Protein AF-A0A925YR01-F1 (afdb_monomer)

pLDDT: mean 86.62, std 10.25, range [56.25, 97.69]

Radius of gyration: 21.93 Å; Cα contacts (8 Å, |Δi|>4): 235; chains: 1; bounding box: 57×47×54 Å

Nearest PDB structures (foldseek):
  7uv0-assembly1_A  TM=6.709E-01  e=5.042E-02  Rattus norvegicus
  3dh4-assembly1_A  TM=5.654E-01  e=1.036E-01  Vibrio parahaemolyticus
  7uuz-assembly1_A  TM=6.472E-01  e=6.101E-01  Rattus norvegicus
  8hin-assembly1_A  TM=6.279E-01  e=6.101E-01  Homo sapiens

Solvent-accessible surface area (backbone atoms only — not comparable to full-atom values): 8711 Å² total; per-residue (Å²): 111,79,70,56,56,57,47,55,52,36,37,51,51,19,46,48,40,5,28,48,46,38,44,54,52,36,62,74,74,35,86,53,57,24,71,68,9,36,53,53,6,26,51,51,1,29,47,46,18,50,50,45,34,46,28,22,57,48,30,27,37,53,28,39,76,75,66,69,29,40,52,25,54,36,92,88,77,65,44,64,72,46,62,60,73,64,49,60,71,38,93,64,31,73,57,70,63,94,54,94,76,46,90,46,44,62,40,33,24,61,95,65,37,47,47,50,51,25,18,73,59,6,26,61,49,7,41,49,39,20,50,54,41,19,70,74,44,78,67,64,54,70,66,60,49,50,52,52,56,52,70,71,50,86,86,74,82,65,75,73,75,80,78,115

Sequence (164 aa):
RPSDILAMVGWAFSLAMAGNFPALVLGVWWKRATTAGAICGIIAGFGLCLFYLVTTRYFPGAGVAYFGMTSLLNPVTGAPIVDIAKAMALPNAMEHWPTLAHPLANKVGWFNLNNINCGLLGMPVGFLVIIVVSLMTKAPSAELQAFIDEIRKPRGRTILEEKT

Secondary structure (DSSP, 8-state):
-HHHHHHHHHHHHHHHHHHHHHHHHHHHH-TT--HHHHHHHHHHHHHHHHHHHHHHHH-HHHHHHHH--EEPBPTTT--BSS-HHHHHTSTTTT--S--TT-TTTTTEESTT--GGGTHHHHHHHHHHHHHHHHHHSPPPPHHHHHHHHHHHS-----GGGG--

Foldseek 3Di:
DVVVVVLVVLLVVLLCLLQVVLLVVCLQPPQLQDPVLNVQLNCQLNVQLCVQLQCQAFFVLCCVPPVVWDFAADPVPRHGPDDNVVLNPDPCSGPGDRDPPRPRRQGTGPPNDGSSNSSVVSNVSSNVSSVVVSVVDDGDDPVVSVVSVVVSDDDDPDVVVVPD

Mean predicted aligned error: 7.44 Å

Structure (mmCIF, N/CA/C/O backbone):
data_AF-A0A925YR01-F1
#
_entry.id   AF-A0A925YR01-F1
#
loop_
_atom_site.group_PDB
_atom_site.id
_atom_site.type_symbol
_atom_site.label_atom_id
_atom_site.label_alt_id
_atom_site.label_comp_id
_atom_site.label_asym_id
_atom_site.label_entity_id
_atom_site.label_seq_id
_atom_site.pdbx_PDB_ins_code
_atom_site.Cartn_x
_atom_site.Cartn_y
_atom_site.Cartn_z
_atom_site.occupancy
_atom_site.B_iso_or_equiv
_atom_site.auth_seq_id
_atom_site.auth_comp_id
_atom_site.auth_asym_id
_atom_site.auth_atom_id
_atom_site.pdbx_PDB_model_num
ATOM 1 N N . ARG A 1 1 ? 18.655 19.496 -6.781 1.00 56.25 1 ARG A N 1
ATOM 2 C CA . ARG A 1 1 ? 17.853 20.241 -7.789 1.00 56.25 1 ARG A CA 1
ATOM 3 C C . ARG A 1 1 ? 16.420 20.330 -7.250 1.00 56.25 1 ARG A C 1
ATOM 5 O O . ARG A 1 1 ? 16.067 19.455 -6.471 1.00 56.25 1 ARG A O 1
ATOM 12 N N . PRO A 1 2 ? 15.590 21.336 -7.583 1.00 65.94 2 PRO A N 1
ATOM 13 C CA . PRO A 1 2 ? 14.263 21.502 -6.959 1.00 65.94 2 PRO A CA 1
ATOM 14 C C . PRO A 1 2 ? 13.344 20.268 -7.070 1.00 65.94 2 PRO A C 1
ATOM 16 O O . PRO A 1 2 ? 12.553 19.997 -6.173 1.00 65.94 2 PRO A O 1
ATOM 19 N N . SER A 1 3 ? 13.508 19.475 -8.133 1.00 67.00 3 SER A N 1
ATOM 20 C CA . SER A 1 3 ? 12.789 18.219 -8.384 1.00 67.00 3 SER A CA 1
ATOM 21 C C . SER A 1 3 ? 12.969 17.149 -7.303 1.00 67.00 3 SER A C 1
ATOM 23 O O . SER A 1 3 ? 12.072 16.336 -7.100 1.00 67.00 3 SER A O 1
ATOM 25 N N . ASP A 1 4 ? 14.107 17.138 -6.604 1.00 76.94 4 ASP A N 1
ATOM 26 C CA . ASP A 1 4 ? 14.416 16.088 -5.627 1.00 76.94 4 ASP A CA 1
ATOM 27 C C . ASP A 1 4 ? 13.590 16.272 -4.346 1.00 76.94 4 ASP A C 1
ATOM 29 O O . ASP A 1 4 ? 13.121 15.299 -3.761 1.00 76.94 4 ASP A O 1
ATOM 33 N N . ILE A 1 5 ? 13.339 17.526 -3.952 1.00 85.69 5 ILE A N 1
ATOM 34 C CA . ILE A 1 5 ? 12.555 17.870 -2.756 1.00 85.69 5 ILE A CA 1
ATOM 35 C C . ILE A 1 5 ? 11.094 17.451 -2.938 1.00 85.69 5 ILE A C 1
ATOM 37 O O . ILE A 1 5 ? 10.512 16.846 -2.041 1.00 85.69 5 ILE A O 1
ATOM 41 N N . LEU A 1 6 ? 10.520 17.716 -4.115 1.00 87.00 6 LEU A N 1
ATOM 42 C CA . LEU A 1 6 ? 9.152 17.314 -4.458 1.00 87.00 6 LEU A CA 1
ATOM 43 C C . LEU A 1 6 ? 8.959 15.797 -4.337 1.00 87.00 6 LEU A C 1
ATOM 45 O O . LEU A 1 6 ? 7.946 15.350 -3.802 1.00 87.00 6 LEU A O 1
ATOM 49 N N . ALA A 1 7 ? 9.945 15.009 -4.775 1.00 86.00 7 ALA A N 1
ATOM 50 C CA . ALA A 1 7 ? 9.902 13.556 -4.649 1.00 86.00 7 ALA A CA 1
ATOM 51 C C . ALA A 1 7 ? 10.002 13.098 -3.185 1.00 86.00 7 ALA A C 1
ATOM 53 O O . ALA A 1 7 ? 9.182 12.290 -2.758 1.00 86.00 7 ALA A O 1
ATOM 54 N N . MET A 1 8 ? 10.942 13.642 -2.397 1.00 88.19 8 MET A N 1
ATOM 55 C CA . MET A 1 8 ? 11.083 13.275 -0.977 1.00 88.19 8 MET A CA 1
ATOM 56 C C . MET A 1 8 ? 9.817 13.593 -0.174 1.00 88.19 8 MET A C 1
ATOM 58 O O . MET A 1 8 ? 9.348 12.768 0.609 1.00 88.19 8 MET A O 1
ATOM 62 N N . VAL A 1 9 ? 9.247 14.782 -0.384 1.00 93.50 9 VAL A N 1
ATOM 63 C CA . VAL A 1 9 ? 8.022 15.219 0.296 1.00 93.50 9 VAL A CA 1
ATOM 64 C C . VAL A 1 9 ? 6.829 14.368 -0.145 1.00 93.50 9 VAL A C 1
ATOM 66 O O . VAL A 1 9 ? 6.054 13.916 0.697 1.00 93.50 9 VAL A O 1
ATOM 69 N N . GLY A 1 10 ? 6.707 14.081 -1.444 1.00 93.00 10 GLY A N 1
ATOM 70 C CA . GLY A 1 10 ? 5.667 13.196 -1.966 1.00 93.00 10 GLY A CA 1
ATOM 71 C C . GLY A 1 10 ? 5.736 11.784 -1.375 1.00 93.00 10 GLY A C 1
ATOM 72 O O . GLY A 1 10 ? 4.710 11.230 -0.985 1.00 93.00 10 GLY A O 1
ATOM 73 N N . TRP A 1 11 ? 6.940 11.225 -1.213 1.00 92.56 11 TRP A N 1
ATOM 74 C CA . TRP A 1 11 ? 7.132 9.937 -0.539 1.00 92.56 11 TRP A CA 1
ATOM 75 C C . TRP A 1 11 ? 6.721 9.983 0.929 1.00 92.56 11 TRP A C 1
ATOM 77 O O . TRP A 1 11 ? 6.032 9.074 1.389 1.00 92.56 11 TRP A O 1
ATOM 87 N N . ALA A 1 12 ? 7.082 11.045 1.653 1.00 93.81 12 ALA A N 1
ATOM 88 C CA . ALA A 1 12 ? 6.688 11.211 3.048 1.00 93.81 12 ALA A CA 1
ATOM 89 C C . ALA A 1 12 ? 5.158 11.248 3.205 1.00 93.81 12 ALA A C 1
ATOM 91 O O . ALA A 1 12 ? 4.611 10.537 4.049 1.00 93.81 12 ALA A O 1
ATOM 92 N N . PHE A 1 13 ? 4.455 12.004 2.355 1.00 94.88 13 PHE A N 1
ATOM 93 C CA . PHE A 1 13 ? 2.992 12.052 2.374 1.00 94.88 13 PHE A CA 1
ATOM 94 C C . PHE A 1 13 ? 2.351 10.714 2.010 1.00 94.88 13 PHE A C 1
ATOM 96 O O . PHE A 1 13 ? 1.403 10.305 2.674 1.00 94.88 13 PHE A O 1
ATOM 103 N N . SER A 1 14 ? 2.871 10.004 1.010 1.00 95.19 14 SER A N 1
ATOM 104 C CA . SER A 1 14 ? 2.359 8.680 0.637 1.00 95.19 14 SER A CA 1
ATOM 105 C C . SER A 1 14 ? 2.554 7.635 1.732 1.00 95.19 14 SER A C 1
ATOM 107 O O . SER A 1 14 ? 1.644 6.851 1.999 1.00 95.19 14 SER A O 1
ATOM 109 N N . LEU A 1 15 ? 3.700 7.651 2.417 1.00 94.06 15 LEU A N 1
ATOM 110 C CA . LEU A 1 15 ? 3.962 6.773 3.558 1.00 94.06 15 LEU A CA 1
ATOM 111 C C . LEU A 1 15 ? 3.050 7.102 4.745 1.00 94.06 15 LEU A C 1
ATOM 113 O O . LEU A 1 15 ? 2.459 6.199 5.339 1.00 94.06 15 LEU A O 1
ATOM 117 N N . ALA A 1 16 ? 2.883 8.390 5.058 1.00 94.81 16 ALA A N 1
ATOM 118 C CA . ALA A 1 16 ? 1.983 8.841 6.116 1.00 94.81 16 ALA A CA 1
ATOM 119 C C . ALA A 1 16 ? 0.516 8.494 5.810 1.00 94.81 16 ALA A C 1
ATOM 121 O O . ALA A 1 16 ? -0.209 8.036 6.693 1.00 94.81 16 ALA A O 1
ATOM 122 N N . MET A 1 17 ? 0.094 8.664 4.554 1.00 95.69 17 MET A N 1
ATOM 123 C CA . MET A 1 17 ? -1.226 8.283 4.055 1.00 95.69 17 MET A CA 1
ATOM 124 C C . MET A 1 17 ? -1.464 6.777 4.211 1.00 95.69 17 MET A C 1
ATOM 126 O O . MET A 1 17 ? -2.487 6.382 4.761 1.00 95.69 17 MET A O 1
ATOM 130 N N . ALA A 1 18 ? -0.530 5.937 3.762 1.00 95.00 18 ALA A N 1
ATOM 131 C CA . ALA A 1 18 ? -0.678 4.484 3.815 1.00 95.00 18 ALA A CA 1
ATOM 132 C C . ALA A 1 18 ? -0.739 3.933 5.250 1.00 95.00 18 ALA A C 1
ATOM 134 O O . ALA A 1 18 ? -1.454 2.964 5.498 1.00 95.00 18 ALA A O 1
ATOM 135 N N . GLY A 1 19 ? 0.000 4.543 6.183 1.00 91.56 19 GLY A N 1
ATOM 136 C CA . GLY A 1 19 ? 0.015 4.140 7.588 1.00 91.56 19 GLY A CA 1
ATOM 137 C C . GLY A 1 19 ? -1.163 4.697 8.390 1.00 91.56 19 GLY A C 1
ATOM 138 O O . GLY A 1 19 ? -1.962 3.942 8.934 1.00 91.56 19 GLY A O 1
ATOM 139 N N . ASN A 1 20 ? -1.293 6.022 8.475 1.00 94.19 20 ASN A N 1
ATOM 140 C CA . ASN A 1 20 ? -2.143 6.651 9.491 1.00 94.19 20 ASN A CA 1
ATOM 141 C C . ASN A 1 20 ? -3.593 6.846 9.046 1.00 94.19 20 ASN A C 1
ATOM 143 O O . ASN A 1 20 ? -4.503 6.779 9.871 1.00 94.19 20 ASN A O 1
ATOM 147 N N . PHE A 1 21 ? -3.830 7.105 7.759 1.00 95.50 21 PHE A N 1
ATOM 148 C CA . PHE A 1 21 ? -5.153 7.528 7.301 1.00 95.50 21 PHE A CA 1
ATOM 149 C C . PHE A 1 21 ? -6.244 6.465 7.532 1.00 95.50 21 PHE A C 1
ATOM 151 O O . PHE A 1 21 ? -7.260 6.810 8.139 1.00 95.50 21 PHE A O 1
ATOM 158 N N . PRO A 1 22 ? -6.055 5.177 7.171 1.00 95.75 22 PRO A N 1
ATOM 159 C CA . PRO A 1 22 ? -7.077 4.158 7.411 1.00 95.75 22 PRO A CA 1
ATOM 160 C C . PRO A 1 22 ? -7.429 3.989 8.894 1.00 95.75 22 PRO A C 1
ATOM 162 O O . PRO A 1 22 ? -8.603 3.874 9.247 1.00 95.75 22 PRO A O 1
ATOM 165 N N . ALA A 1 23 ? -6.420 4.024 9.770 1.00 95.06 23 ALA A N 1
ATOM 166 C CA . ALA A 1 23 ? -6.608 3.884 11.210 1.00 95.06 23 ALA A CA 1
ATOM 167 C C . ALA A 1 23 ? -7.361 5.078 11.815 1.00 95.06 23 ALA A C 1
ATOM 169 O O . ALA A 1 23 ? -8.273 4.877 12.616 1.00 95.06 23 ALA A O 1
ATOM 170 N N . LEU A 1 24 ? -7.033 6.307 11.400 1.00 94.38 24 LEU A N 1
ATOM 171 C CA . LEU A 1 24 ? -7.711 7.517 11.871 1.00 94.38 24 LEU A CA 1
ATOM 172 C C . LEU A 1 24 ? -9.173 7.559 11.418 1.00 94.38 24 LEU A C 1
ATOM 174 O O . LEU A 1 24 ? -10.065 7.798 12.230 1.00 94.38 24 LEU A O 1
ATOM 178 N N . VAL A 1 25 ? -9.433 7.273 10.141 1.00 95.38 25 VAL A N 1
ATOM 179 C CA . VAL A 1 25 ? -10.794 7.276 9.589 1.00 95.38 25 VAL A CA 1
ATOM 180 C C . VAL A 1 25 ? -11.650 6.210 10.275 1.00 95.38 25 VAL A C 1
ATOM 182 O O . VAL A 1 25 ? -12.732 6.500 10.788 1.00 95.38 25 VAL A O 1
ATOM 185 N N . LEU A 1 26 ? -11.166 4.970 10.351 1.00 94.81 26 LEU A N 1
ATOM 186 C CA . LEU A 1 26 ? -11.941 3.903 10.979 1.00 94.81 26 LEU A CA 1
ATOM 187 C C . LEU A 1 26 ? -12.077 4.096 12.494 1.00 94.81 26 LEU A C 1
ATOM 189 O O . LEU A 1 26 ? -13.138 3.794 13.030 1.00 94.81 26 LEU A O 1
ATOM 193 N N . GLY A 1 27 ? -11.089 4.674 13.179 1.00 90.56 27 GLY A N 1
ATOM 194 C CA . GLY A 1 27 ? -11.208 5.008 14.601 1.00 90.56 27 GLY A CA 1
ATOM 195 C C . GLY A 1 27 ? -12.312 6.035 14.890 1.00 90.56 27 GLY A C 1
ATOM 196 O O . GLY A 1 27 ? -13.080 5.881 15.843 1.00 90.56 27 GLY A O 1
ATOM 197 N N . VAL A 1 28 ? -12.448 7.059 14.040 1.00 89.31 28 VAL A N 1
ATOM 198 C CA . VAL A 1 28 ? -13.438 8.132 14.236 1.00 89.31 28 VAL A CA 1
ATOM 199 C C . VAL A 1 28 ? -14.843 7.714 13.822 1.00 89.31 28 VAL A C 1
ATOM 201 O O . VAL A 1 28 ? -15.793 8.065 14.515 1.00 89.31 28 VAL A O 1
ATOM 204 N N . TRP A 1 29 ? -15.008 6.966 12.728 1.00 89.94 29 TRP A N 1
ATOM 205 C CA . TRP A 1 29 ? -16.342 6.689 12.179 1.00 89.94 29 TRP A CA 1
ATOM 206 C C . TRP A 1 29 ? -16.831 5.254 12.396 1.00 89.94 29 TRP A C 1
ATOM 208 O O . TRP A 1 29 ? -18.041 5.030 12.422 1.00 89.94 29 TRP A O 1
ATOM 218 N N . TRP A 1 30 ? -15.956 4.283 12.676 1.00 91.75 30 TRP A N 1
ATOM 219 C CA . TRP A 1 30 ? -16.343 2.874 12.793 1.00 91.75 30 TRP A CA 1
ATOM 220 C C . TRP A 1 30 ? -16.189 2.332 14.219 1.00 91.75 30 TRP A C 1
ATOM 222 O O . TRP A 1 30 ? -15.094 2.057 14.694 1.00 91.75 30 TRP A O 1
ATOM 232 N N . LYS A 1 31 ? -17.314 2.126 14.917 1.00 85.00 31 LYS A N 1
ATOM 233 C CA . LYS A 1 31 ? -17.329 1.684 16.331 1.00 85.00 31 LYS A CA 1
ATOM 234 C C . LYS A 1 31 ? -16.673 0.321 16.575 1.00 85.00 31 LYS A C 1
ATOM 236 O O . LYS A 1 31 ? -16.290 0.014 17.698 1.00 85.00 31 LYS A O 1
ATOM 241 N N . ARG A 1 32 ? -16.571 -0.509 15.532 1.00 88.62 32 ARG A N 1
ATOM 242 C CA . ARG A 1 32 ? -15.978 -1.848 15.611 1.00 88.62 32 ARG A CA 1
ATOM 243 C C . ARG A 1 32 ? -14.467 -1.850 15.351 1.00 88.62 32 ARG A C 1
ATOM 245 O O . ARG A 1 32 ? -13.866 -2.912 15.435 1.00 88.62 32 ARG A O 1
ATOM 252 N N . ALA A 1 33 ? -13.839 -0.711 15.058 1.00 91.50 33 ALA A N 1
ATOM 253 C CA . ALA A 1 33 ? -12.393 -0.657 14.857 1.00 91.50 33 ALA A CA 1
ATOM 254 C C . ALA A 1 33 ? -11.647 -1.148 16.114 1.00 91.50 33 ALA A C 1
ATOM 256 O O . ALA A 1 33 ? -11.793 -0.587 17.199 1.00 91.50 33 ALA A O 1
ATOM 257 N N . THR A 1 34 ? -10.860 -2.217 15.970 1.00 94.69 34 THR A N 1
ATOM 258 C CA . THR A 1 34 ? -10.097 -2.822 17.075 1.00 94.69 34 THR A CA 1
ATOM 259 C C . THR A 1 34 ? -8.632 -2.406 17.028 1.00 94.69 34 THR A C 1
ATOM 261 O O . THR A 1 34 ? -8.089 -2.162 15.952 1.00 94.69 34 THR A O 1
ATOM 264 N N . THR A 1 35 ? -7.951 -2.396 18.177 1.00 92.19 35 THR A N 1
ATOM 265 C CA . THR A 1 35 ? -6.509 -2.101 18.251 1.00 92.19 35 THR A CA 1
ATOM 266 C C . THR A 1 35 ? -5.682 -3.077 17.417 1.00 92.19 35 THR A C 1
ATOM 268 O O . THR A 1 35 ? -4.791 -2.660 16.684 1.00 92.19 35 THR A O 1
ATOM 271 N N . ALA A 1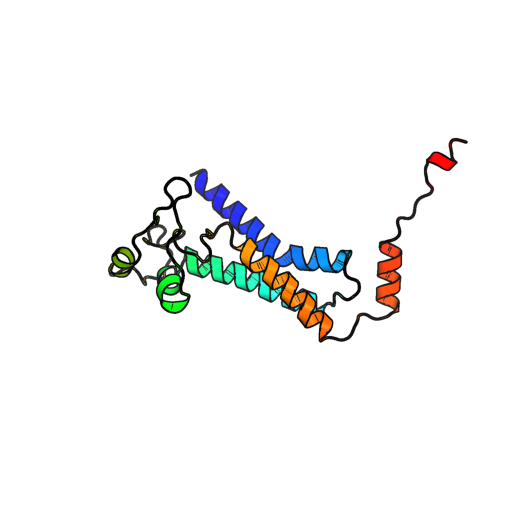 36 ? -6.010 -4.373 17.474 1.00 94.62 36 ALA A N 1
ATOM 272 C CA . ALA A 1 36 ? -5.345 -5.391 16.665 1.00 94.62 36 ALA A CA 1
ATOM 273 C C . ALA A 1 36 ? -5.543 -5.132 15.164 1.00 94.62 36 ALA A C 1
ATOM 275 O O . ALA A 1 36 ? -4.576 -5.141 14.408 1.00 94.62 36 ALA A O 1
ATOM 276 N N . GLY A 1 37 ? -6.776 -4.820 14.743 1.00 94.75 37 GLY A N 1
ATOM 277 C CA . GLY A 1 37 ? -7.063 -4.459 13.358 1.00 94.75 37 GLY A CA 1
ATOM 278 C C . GLY A 1 37 ? -6.313 -3.211 12.909 1.00 94.75 37 GLY A C 1
ATOM 279 O O . GLY A 1 37 ? -5.709 -3.232 11.842 1.00 94.75 37 GLY A O 1
ATOM 280 N N . ALA A 1 38 ? -6.279 -2.167 13.740 1.00 95.38 38 ALA A N 1
ATOM 281 C CA . ALA A 1 38 ? -5.535 -0.941 13.469 1.00 95.38 38 ALA A CA 1
ATOM 282 C C . ALA A 1 38 ? -4.032 -1.205 13.278 1.00 95.38 38 ALA A C 1
ATOM 284 O O . ALA A 1 38 ? -3.466 -0.765 12.282 1.00 95.38 38 ALA A O 1
ATOM 285 N N . ILE A 1 39 ? -3.396 -1.969 14.173 1.00 96.00 39 ILE A N 1
ATOM 286 C CA . ILE A 1 39 ? -1.965 -2.304 14.078 1.00 96.00 39 ILE A CA 1
ATOM 287 C C . ILE A 1 39 ? -1.680 -3.130 12.819 1.00 96.00 39 ILE A C 1
ATOM 289 O O . ILE A 1 39 ? -0.783 -2.782 12.052 1.00 96.00 39 ILE A O 1
ATOM 293 N N . CYS A 1 40 ? -2.460 -4.187 12.564 1.00 96.88 40 CYS A N 1
ATOM 294 C CA . CYS A 1 40 ? -2.311 -5.000 11.356 1.00 96.88 40 CYS A CA 1
ATOM 295 C C . CYS A 1 40 ? -2.498 -4.164 10.084 1.00 96.88 40 CYS A C 1
ATOM 297 O O . CYS A 1 40 ? -1.746 -4.325 9.128 1.00 96.88 40 CYS A O 1
ATOM 299 N N . GLY A 1 41 ? -3.465 -3.245 10.090 1.00 96.44 41 GLY A N 1
ATOM 300 C CA . GLY A 1 41 ? -3.729 -2.317 8.999 1.00 96.44 41 GLY A CA 1
ATOM 301 C C . GLY A 1 41 ? -2.585 -1.362 8.710 1.00 96.44 41 GLY A C 1
ATOM 302 O O . GLY A 1 41 ? -2.184 -1.232 7.557 1.00 96.44 41 GLY A O 1
ATOM 303 N N . ILE A 1 42 ? -2.039 -0.732 9.755 1.00 96.75 42 ILE A N 1
ATOM 304 C CA . ILE A 1 42 ? -0.879 0.158 9.650 1.00 96.75 42 ILE A CA 1
ATOM 305 C C . ILE A 1 42 ? 0.307 -0.618 9.077 1.00 96.75 42 ILE A C 1
ATOM 307 O O . ILE A 1 42 ? 0.908 -0.168 8.108 1.00 96.75 42 ILE A O 1
ATOM 311 N N . ILE A 1 43 ? 0.614 -1.802 9.619 1.00 97.31 43 ILE A N 1
ATOM 312 C CA . ILE A 1 43 ? 1.736 -2.631 9.155 1.00 97.31 43 ILE A CA 1
ATOM 313 C C . ILE A 1 43 ? 1.538 -3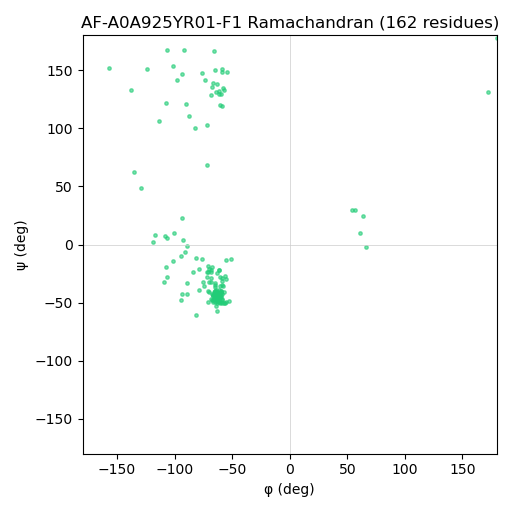.058 7.697 1.00 97.31 43 ILE A C 1
ATOM 315 O O . ILE A 1 43 ? 2.468 -2.947 6.903 1.00 97.31 43 ILE A O 1
ATOM 319 N N . ALA A 1 44 ? 0.340 -3.513 7.323 1.00 97.00 44 ALA A N 1
ATOM 320 C CA . ALA A 1 44 ? 0.057 -3.959 5.963 1.00 97.00 44 ALA A CA 1
ATOM 321 C C . ALA A 1 44 ? 0.090 -2.801 4.951 1.00 97.00 44 ALA A C 1
ATOM 323 O O . ALA A 1 44 ? 0.741 -2.912 3.914 1.00 97.00 44 ALA A O 1
ATOM 324 N N . GLY A 1 45 ? -0.571 -1.680 5.256 1.00 95.62 45 GLY A N 1
ATOM 325 C CA . GLY A 1 45 ? -0.621 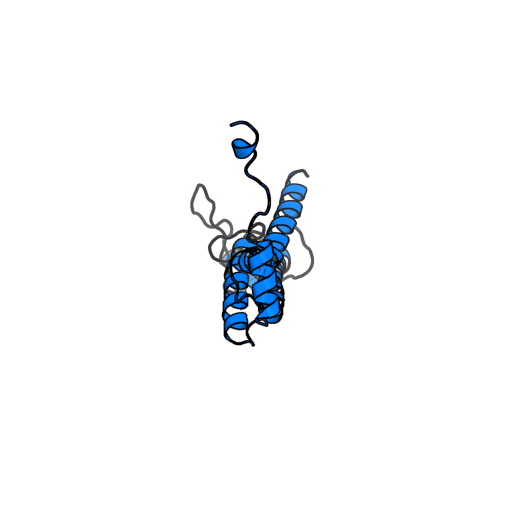-0.508 4.380 1.00 95.62 45 GLY A CA 1
ATOM 326 C C . GLY A 1 45 ? 0.743 0.164 4.228 1.00 95.62 45 GLY A C 1
ATOM 327 O O . GLY A 1 45 ? 1.214 0.382 3.108 1.00 95.62 45 GLY A O 1
ATOM 328 N N . PHE A 1 46 ? 1.422 0.434 5.346 1.00 95.38 46 PHE A N 1
ATOM 329 C CA . PHE A 1 46 ? 2.768 1.008 5.353 1.00 95.38 46 PHE A CA 1
ATOM 330 C C . PHE A 1 46 ? 3.793 0.060 4.722 1.00 95.38 46 PHE A C 1
ATOM 332 O O . PHE A 1 46 ? 4.608 0.491 3.906 1.00 95.38 46 PHE A O 1
ATOM 339 N N . GLY A 1 47 ? 3.717 -1.235 5.038 1.00 96.31 47 GLY A N 1
ATOM 340 C CA . GLY A 1 47 ? 4.580 -2.270 4.475 1.00 96.31 47 GLY A CA 1
ATOM 341 C C . GLY A 1 47 ? 4.445 -2.381 2.959 1.00 96.31 47 GLY A C 1
ATOM 342 O O . GLY A 1 47 ? 5.458 -2.428 2.267 1.00 96.31 47 GLY A O 1
ATOM 343 N N . LEU A 1 48 ? 3.222 -2.328 2.423 1.00 95.69 48 LEU A N 1
ATOM 344 C CA . LEU A 1 48 ? 2.997 -2.337 0.978 1.00 95.69 48 LEU A CA 1
ATOM 345 C C . LEU A 1 48 ? 3.540 -1.072 0.296 1.00 95.69 48 LEU A C 1
ATOM 347 O O . LEU A 1 48 ? 4.153 -1.175 -0.765 1.00 95.69 48 LEU A O 1
ATOM 351 N N . CYS A 1 49 ? 3.365 0.113 0.895 1.00 95.19 49 CYS A N 1
ATOM 352 C CA . CYS A 1 49 ? 3.928 1.353 0.339 1.00 95.19 49 CYS A CA 1
ATOM 353 C C . CYS A 1 49 ? 5.461 1.316 0.351 1.00 95.19 49 CYS A C 1
ATOM 355 O O . CYS A 1 49 ? 6.081 1.638 -0.661 1.00 95.19 49 CYS A O 1
ATOM 357 N N . LEU A 1 50 ? 6.079 0.876 1.457 1.00 94.25 50 LEU A N 1
ATOM 358 C CA . LEU A 1 50 ? 7.532 0.709 1.547 1.00 94.25 50 LEU A CA 1
ATOM 359 C C . LEU A 1 50 ? 8.045 -0.313 0.540 1.00 94.25 50 LEU A C 1
ATOM 361 O O . LEU A 1 50 ? 9.010 -0.030 -0.162 1.00 94.25 50 LEU A O 1
ATOM 365 N N . PHE A 1 51 ? 7.393 -1.469 0.433 1.00 93.62 51 PHE A N 1
ATOM 366 C CA . PHE A 1 51 ? 7.718 -2.479 -0.567 1.00 93.62 51 PHE A CA 1
ATOM 367 C C . PHE A 1 51 ? 7.675 -1.885 -1.979 1.00 93.62 51 PHE A C 1
ATOM 369 O O . PHE A 1 51 ? 8.631 -2.018 -2.739 1.00 93.62 51 PHE A O 1
ATOM 376 N N . TYR A 1 52 ? 6.599 -1.173 -2.318 1.00 93.69 52 TYR A N 1
ATOM 377 C CA . TYR A 1 52 ? 6.440 -0.564 -3.634 1.00 93.69 52 TYR A CA 1
ATOM 378 C C . TYR A 1 52 ? 7.516 0.489 -3.907 1.00 93.69 52 TYR A C 1
ATOM 380 O O . TYR A 1 52 ? 8.125 0.491 -4.977 1.00 93.69 52 TYR A O 1
ATOM 388 N N . LEU A 1 53 ? 7.794 1.358 -2.933 1.00 91.75 53 LEU A N 1
ATOM 389 C CA . LEU A 1 53 ? 8.829 2.382 -3.028 1.00 91.75 53 LEU A CA 1
ATOM 390 C C . LEU A 1 53 ? 10.209 1.748 -3.213 1.00 91.75 53 LEU A C 1
ATOM 392 O O . LEU A 1 53 ? 10.937 2.123 -4.128 1.00 91.75 53 LEU A O 1
ATOM 396 N N . VAL A 1 54 ? 10.560 0.770 -2.377 1.00 89.69 54 VAL A N 1
ATOM 397 C CA . VAL A 1 54 ? 11.872 0.123 -2.406 1.00 89.69 54 VAL A CA 1
ATOM 398 C C . VAL A 1 54 ? 12.074 -0.631 -3.715 1.00 89.69 54 VAL A C 1
ATOM 400 O O . VAL A 1 54 ? 13.101 -0.447 -4.368 1.00 89.69 54 VAL A O 1
ATOM 403 N N . THR A 1 55 ? 11.081 -1.403 -4.153 1.00 89.62 55 THR A N 1
ATOM 404 C CA . THR A 1 55 ? 11.162 -2.153 -5.407 1.00 89.62 55 THR A CA 1
ATOM 405 C C . THR A 1 55 ? 11.246 -1.211 -6.607 1.00 89.62 55 THR A C 1
ATOM 407 O O . THR A 1 55 ? 12.160 -1.331 -7.409 1.00 89.62 55 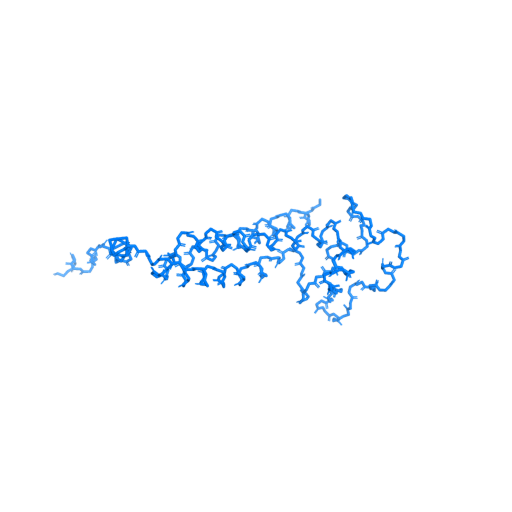THR A O 1
ATOM 410 N N . THR A 1 56 ? 10.379 -0.206 -6.729 1.00 89.25 56 THR A N 1
ATOM 411 C CA . THR A 1 56 ? 10.394 0.699 -7.901 1.00 89.25 56 THR A CA 1
ATOM 412 C C . THR A 1 56 ? 11.585 1.667 -7.931 1.00 89.25 56 THR A C 1
ATOM 414 O O . THR A 1 56 ? 11.960 2.155 -9.004 1.00 89.25 56 THR A O 1
ATOM 417 N N . ARG A 1 57 ? 12.188 1.967 -6.771 1.00 86.50 57 ARG A N 1
ATOM 418 C CA . ARG A 1 57 ? 13.319 2.897 -6.649 1.00 86.50 57 ARG A CA 1
ATOM 419 C C . ARG A 1 57 ? 14.680 2.211 -6.690 1.00 86.50 57 ARG A C 1
ATOM 421 O O . ARG A 1 57 ? 15.556 2.707 -7.394 1.00 86.50 57 ARG A O 1
ATOM 428 N N . TYR A 1 58 ? 14.862 1.142 -5.916 1.00 84.88 58 TYR A N 1
ATOM 429 C CA . TYR A 1 58 ? 16.158 0.486 -5.702 1.00 84.88 58 TYR A CA 1
ATOM 430 C C . TYR A 1 58 ? 16.282 -0.861 -6.420 1.00 84.88 58 TYR A C 1
ATOM 432 O O . TYR A 1 58 ? 17.391 -1.230 -6.788 1.00 84.88 58 TYR A O 1
ATOM 440 N N . PHE A 1 59 ? 15.173 -1.573 -6.652 1.00 86.75 59 PHE A N 1
ATOM 441 C CA . PHE A 1 59 ? 15.174 -2.900 -7.288 1.00 86.75 59 PHE A CA 1
ATOM 442 C C . PHE A 1 59 ? 14.180 -3.014 -8.466 1.00 86.75 59 PHE A C 1
ATOM 444 O O . PHE A 1 59 ? 13.392 -3.965 -8.525 1.00 86.75 59 PHE A O 1
ATOM 451 N N . PRO A 1 60 ? 14.156 -2.064 -9.420 1.00 86.88 60 PRO A N 1
ATOM 452 C CA . PRO A 1 60 ? 13.093 -2.010 -10.423 1.00 86.88 60 PRO A CA 1
ATOM 453 C C . PRO A 1 60 ? 13.136 -3.189 -11.407 1.00 86.88 60 PRO A C 1
ATOM 455 O O . PRO A 1 60 ? 12.081 -3.616 -11.870 1.00 86.88 60 PRO A O 1
ATOM 458 N N . GLY A 1 61 ? 14.314 -3.766 -11.680 1.00 85.06 61 GLY A N 1
ATOM 459 C CA . GLY A 1 61 ? 14.441 -4.994 -12.475 1.00 85.06 61 GLY A CA 1
ATOM 460 C C . GLY A 1 61 ? 13.765 -6.200 -11.822 1.00 85.06 61 GLY A C 1
ATOM 461 O O . GLY A 1 61 ? 13.032 -6.934 -12.480 1.00 85.06 61 GLY A O 1
ATOM 462 N N . ALA A 1 62 ? 13.908 -6.348 -10.499 1.00 85.44 62 ALA A N 1
ATOM 463 C CA . ALA A 1 62 ? 13.177 -7.357 -9.733 1.00 85.44 62 ALA A CA 1
ATOM 464 C C . ALA A 1 62 ? 11.661 -7.088 -9.743 1.00 85.44 62 ALA A C 1
ATOM 466 O O . ALA A 1 62 ? 10.867 -8.022 -9.842 1.00 85.44 62 ALA A O 1
ATOM 467 N N . GLY A 1 63 ? 11.262 -5.811 -9.712 1.00 85.56 63 GLY A N 1
ATOM 468 C CA . GLY A 1 63 ? 9.882 -5.365 -9.921 1.00 85.56 63 GLY A CA 1
ATOM 469 C C . GLY A 1 63 ? 9.263 -5.909 -11.207 1.00 85.56 63 GLY A C 1
ATOM 470 O O . GLY A 1 63 ? 8.167 -6.464 -11.188 1.00 85.56 63 GLY A O 1
ATOM 471 N N . VAL A 1 64 ? 9.982 -5.785 -12.319 1.00 86.75 64 VAL A N 1
ATOM 472 C CA . VAL A 1 64 ? 9.538 -6.286 -13.625 1.00 86.75 64 VAL A CA 1
ATOM 473 C C . VAL A 1 64 ? 9.565 -7.816 -13.671 1.00 86.75 64 VAL A C 1
ATOM 475 O O . VAL A 1 64 ? 8.575 -8.431 -14.057 1.00 86.75 64 VAL A O 1
ATOM 478 N N . ALA A 1 65 ? 10.677 -8.432 -13.262 1.00 85.75 65 ALA A N 1
ATOM 479 C CA . ALA A 1 65 ? 10.909 -9.866 -13.429 1.00 85.75 65 ALA A CA 1
ATOM 480 C C . ALA A 1 65 ? 10.042 -10.744 -12.512 1.00 85.75 65 ALA A C 1
ATOM 482 O O . ALA A 1 65 ? 9.557 -11.785 -12.947 1.00 85.75 65 ALA A O 1
ATOM 483 N N . TYR A 1 66 ? 9.848 -10.338 -11.254 1.00 87.25 66 TYR A N 1
ATOM 484 C CA . TYR A 1 66 ? 9.178 -11.162 -10.239 1.00 87.25 66 TYR A CA 1
ATOM 485 C C . TYR A 1 66 ? 7.799 -10.640 -9.851 1.00 87.25 66 TYR A C 1
ATOM 487 O O . TYR A 1 66 ? 6.915 -11.422 -9.514 1.00 87.25 66 TYR A O 1
ATOM 495 N N . PHE A 1 67 ? 7.608 -9.321 -9.890 1.00 88.81 67 PHE A N 1
ATOM 496 C CA . PHE A 1 67 ? 6.388 -8.679 -9.403 1.00 88.81 67 PHE A CA 1
ATOM 497 C C . PHE A 1 67 ? 5.483 -8.172 -10.534 1.00 88.81 67 PHE A C 1
ATOM 499 O O . PHE A 1 67 ? 4.466 -7.540 -10.260 1.00 88.81 67 PHE A O 1
ATOM 506 N N . GLY A 1 68 ? 5.820 -8.447 -11.799 1.00 87.50 68 GLY A N 1
ATOM 507 C CA . GLY A 1 68 ? 4.986 -8.113 -12.957 1.00 87.50 68 GLY A CA 1
ATOM 508 C C . GLY A 1 68 ? 4.781 -6.610 -13.169 1.00 87.50 68 GLY A C 1
ATOM 509 O O . GLY A 1 68 ? 3.767 -6.203 -13.734 1.00 87.50 68 GLY A O 1
ATOM 510 N N . MET A 1 69 ? 5.696 -5.767 -12.682 1.00 89.94 69 MET A N 1
ATOM 511 C CA . MET A 1 69 ? 5.616 -4.325 -12.914 1.00 89.94 69 MET A CA 1
ATOM 512 C C . MET A 1 69 ? 5.843 -4.015 -14.392 1.00 89.94 69 MET A C 1
ATOM 514 O O . MET A 1 69 ? 6.764 -4.533 -15.022 1.00 89.94 69 MET A O 1
ATOM 518 N N . THR A 1 70 ? 5.019 -3.128 -14.939 1.00 89.38 70 THR A N 1
ATOM 519 C CA . THR A 1 70 ? 5.112 -2.704 -16.337 1.00 89.38 70 THR A CA 1
ATOM 520 C C . THR A 1 70 ? 5.677 -1.296 -16.430 1.00 89.38 70 THR A C 1
ATOM 522 O O . THR A 1 70 ? 5.774 -0.576 -15.435 1.00 89.38 70 THR A O 1
ATOM 525 N N . SER A 1 71 ? 6.052 -0.880 -17.639 1.00 89.88 71 SER A N 1
ATOM 526 C CA . SER A 1 71 ? 6.464 0.496 -17.891 1.00 89.88 71 SER A CA 1
ATOM 527 C C . SER A 1 71 ? 5.296 1.438 -17.625 1.00 89.88 71 SER A C 1
ATOM 529 O O . SER A 1 71 ? 4.157 1.155 -18.001 1.00 89.88 71 SER A O 1
ATOM 531 N N . LEU A 1 72 ? 5.597 2.558 -16.977 1.00 91.25 72 LEU A N 1
ATOM 532 C CA . LEU A 1 72 ? 4.669 3.670 -16.85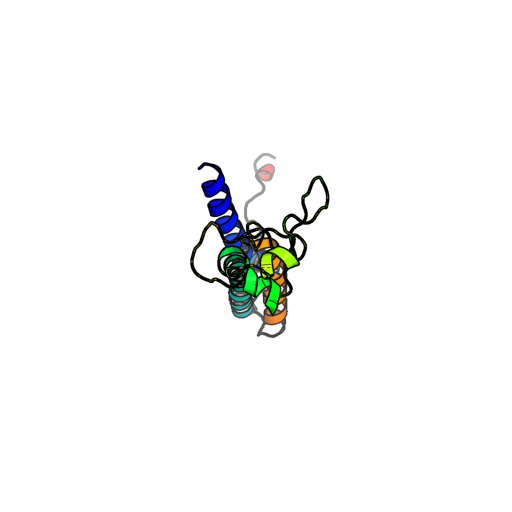5 1.00 91.25 72 LEU A CA 1
ATOM 533 C C . LEU A 1 72 ? 4.393 4.265 -18.241 1.00 91.25 72 LEU A C 1
ATOM 535 O O . LEU A 1 72 ? 5.250 4.242 -19.127 1.00 91.25 72 LEU A O 1
ATOM 539 N N . LEU A 1 73 ? 3.198 4.810 -18.420 1.00 91.56 73 LEU A N 1
ATOM 540 C CA . LEU A 1 73 ? 2.759 5.442 -19.658 1.00 91.56 73 LEU A CA 1
ATOM 541 C C . LEU A 1 73 ? 2.923 6.954 -19.549 1.00 91.56 73 LEU A C 1
ATOM 543 O O . LEU A 1 73 ? 2.658 7.557 -18.507 1.00 91.56 73 LEU A O 1
ATOM 547 N N . ASN A 1 74 ? 3.333 7.580 -20.646 1.00 87.31 74 ASN A N 1
ATOM 548 C CA . ASN A 1 74 ? 3.371 9.027 -20.736 1.00 87.31 74 ASN A CA 1
ATOM 549 C C . ASN A 1 74 ? 1.928 9.580 -20.733 1.00 87.31 74 ASN A C 1
ATOM 551 O O . ASN A 1 74 ? 1.117 9.142 -21.549 1.00 87.31 74 ASN A O 1
ATOM 555 N N . PRO A 1 75 ? 1.592 10.552 -19.868 1.00 84.69 75 PRO A N 1
ATOM 556 C CA . PRO A 1 75 ? 0.223 11.059 -19.739 1.00 84.69 75 PRO A CA 1
ATOM 557 C C . PRO A 1 75 ? -0.280 11.835 -20.965 1.00 84.69 75 PRO A C 1
ATOM 559 O O . PRO A 1 75 ? -1.484 11.997 -21.119 1.00 84.69 75 PRO A O 1
ATOM 562 N N . VAL A 1 76 ? 0.617 12.317 -21.830 1.00 88.50 76 VAL A N 1
ATOM 563 C CA . VAL A 1 76 ? 0.262 13.072 -23.042 1.00 88.50 76 VAL A CA 1
ATOM 564 C C . VAL A 1 76 ? 0.156 12.148 -24.250 1.00 88.50 76 VAL A C 1
ATOM 566 O O . VAL A 1 76 ? -0.763 12.282 -25.050 1.00 88.50 76 VAL A O 1
ATOM 569 N N . THR A 1 77 ? 1.095 11.210 -24.399 1.00 88.00 77 THR A N 1
ATOM 570 C CA . THR A 1 77 ? 1.184 10.371 -25.605 1.00 88.00 77 THR A CA 1
ATOM 571 C C . THR A 1 77 ? 0.618 8.966 -25.428 1.00 88.00 77 THR A C 1
ATOM 573 O O . THR A 1 77 ? 0.453 8.256 -26.414 1.00 88.00 77 THR A O 1
ATOM 576 N N . GLY A 1 78 ? 0.374 8.520 -24.193 1.00 85.75 78 GLY A N 1
ATOM 577 C CA . GLY A 1 78 ? -0.023 7.143 -23.881 1.00 85.75 78 GLY A CA 1
ATOM 578 C C . GLY A 1 78 ? 1.059 6.094 -24.166 1.00 85.75 78 GLY A C 1
ATOM 579 O O . GLY A 1 78 ? 0.852 4.915 -23.892 1.00 85.75 78 GLY A O 1
ATOM 580 N N . ALA A 1 79 ? 2.217 6.498 -24.696 1.00 88.25 79 ALA A N 1
ATOM 581 C CA . ALA A 1 79 ? 3.303 5.593 -25.034 1.00 88.25 79 ALA A CA 1
ATOM 582 C C . ALA A 1 79 ? 4.065 5.138 -23.773 1.00 88.25 79 ALA A C 1
ATOM 584 O O . ALA A 1 79 ? 4.208 5.929 -22.831 1.00 88.25 79 ALA A O 1
ATOM 585 N N . PRO A 1 80 ? 4.606 3.905 -23.753 1.00 89.06 80 PRO A N 1
ATOM 586 C CA . PRO A 1 80 ? 5.495 3.449 -22.688 1.00 89.06 80 PRO A CA 1
ATOM 587 C C . PRO A 1 80 ? 6.711 4.368 -22.542 1.00 89.06 80 PRO A C 1
ATOM 589 O O . PRO A 1 80 ? 7.368 4.708 -23.526 1.00 89.06 80 PRO A O 1
ATOM 592 N N . ILE A 1 81 ? 7.034 4.754 -21.308 1.00 86.50 81 ILE A N 1
ATOM 593 C CA . ILE A 1 81 ? 8.180 5.624 -21.005 1.00 86.50 81 ILE A CA 1
ATOM 594 C C . ILE A 1 81 ? 9.504 4.870 -21.200 1.00 86.50 81 ILE A C 1
ATOM 596 O O . ILE A 1 81 ? 10.533 5.482 -21.492 1.00 86.50 81 ILE A O 1
ATOM 600 N N . VAL A 1 82 ? 9.495 3.544 -21.031 1.00 86.12 82 VAL A N 1
ATOM 601 C CA . VAL A 1 82 ? 10.660 2.677 -21.231 1.00 86.12 82 VAL A CA 1
ATOM 602 C C . VAL A 1 82 ? 10.256 1.407 -21.959 1.00 86.12 82 VAL A C 1
ATOM 604 O O . VAL A 1 82 ? 9.313 0.720 -21.575 1.00 86.12 82 VAL A O 1
ATOM 607 N N . ASP A 1 83 ? 11.037 1.058 -22.974 1.00 86.69 83 ASP A N 1
ATOM 608 C CA . ASP A 1 83 ? 10.991 -0.258 -23.595 1.00 86.69 83 ASP A CA 1
ATOM 609 C C . ASP A 1 83 ? 11.598 -1.285 -22.627 1.00 86.69 83 ASP A C 1
ATOM 611 O O . ASP A 1 83 ? 12.815 -1.344 -22.438 1.00 86.69 83 ASP A O 1
ATOM 615 N N . ILE A 1 84 ? 10.731 -2.052 -21.962 1.00 84.44 84 ILE A N 1
ATOM 616 C CA . ILE A 1 84 ? 11.125 -3.019 -20.930 1.00 84.44 84 ILE A CA 1
ATOM 617 C C . ILE A 1 84 ? 12.044 -4.091 -21.515 1.00 84.44 84 ILE A C 1
ATOM 619 O O . ILE A 1 84 ? 13.011 -4.468 -20.864 1.00 84.44 84 ILE A O 1
ATOM 623 N N . ALA A 1 85 ? 11.784 -4.553 -22.742 1.00 82.69 85 ALA A N 1
ATOM 624 C CA . ALA A 1 85 ? 12.581 -5.601 -23.369 1.00 82.69 85 ALA A CA 1
ATOM 625 C C . ALA A 1 85 ? 14.021 -5.127 -23.593 1.00 82.69 85 ALA A C 1
ATOM 627 O O . ALA A 1 85 ? 14.971 -5.830 -23.253 1.00 82.69 85 ALA A O 1
ATOM 628 N N . LYS A 1 86 ? 14.191 -3.892 -24.078 1.00 82.25 86 LYS A N 1
ATOM 629 C CA . LYS A 1 86 ? 15.523 -3.292 -24.241 1.00 82.25 86 LYS A CA 1
ATOM 630 C C . LYS A 1 86 ? 16.184 -2.970 -22.906 1.00 82.25 86 LYS A C 1
ATOM 632 O O . LYS A 1 86 ? 17.379 -3.189 -22.755 1.00 82.25 86 LYS A O 1
ATOM 637 N N . ALA A 1 87 ? 15.424 -2.460 -21.941 1.00 81.88 87 ALA A N 1
ATOM 638 C CA . ALA A 1 87 ? 15.959 -2.088 -20.638 1.00 81.88 87 ALA A CA 1
ATOM 639 C C . ALA A 1 87 ? 16.364 -3.302 -19.791 1.00 81.88 87 ALA A C 1
ATOM 641 O O . ALA A 1 87 ? 17.334 -3.198 -19.052 1.00 81.88 87 ALA A O 1
ATOM 642 N N . MET A 1 88 ? 15.669 -4.437 -19.930 1.00 80.62 88 MET A N 1
ATOM 643 C CA . MET A 1 88 ? 16.004 -5.710 -19.280 1.00 80.62 88 MET A CA 1
ATOM 644 C C . MET A 1 88 ? 17.144 -6.465 -19.973 1.00 80.62 88 MET A C 1
ATOM 646 O O . MET A 1 88 ? 17.789 -7.296 -19.343 1.00 80.62 88 MET A O 1
ATOM 650 N N . ALA A 1 89 ? 17.415 -6.173 -21.248 1.00 81.81 89 ALA A N 1
ATOM 651 C CA . ALA A 1 89 ? 18.542 -6.746 -21.984 1.00 81.81 89 ALA A CA 1
ATOM 652 C C . ALA A 1 89 ? 19.898 -6.122 -21.605 1.00 81.81 89 ALA A C 1
ATOM 654 O O . ALA A 1 89 ? 20.946 -6.643 -21.989 1.00 81.81 89 ALA A O 1
ATOM 655 N N . LEU A 1 90 ? 19.898 -5.000 -20.878 1.00 78.06 90 LEU A N 1
ATOM 656 C CA . LEU A 1 90 ? 21.128 -4.378 -20.406 1.00 78.06 90 LEU A CA 1
ATOM 657 C C . LEU A 1 90 ? 21.736 -5.195 -19.252 1.00 78.06 90 LEU A C 1
ATOM 659 O O . LEU A 1 90 ? 21.003 -5.658 -18.378 1.00 78.06 90 LEU A O 1
ATOM 663 N N . PRO A 1 91 ? 23.074 -5.325 -19.181 1.00 75.19 91 PRO A N 1
ATOM 664 C CA . PRO A 1 91 ? 23.740 -6.101 -18.131 1.00 75.19 91 PRO A CA 1
ATOM 665 C C . PRO A 1 91 ? 23.481 -5.552 -16.719 1.00 75.19 91 PRO A C 1
ATOM 667 O O . PRO A 1 91 ? 23.553 -6.300 -15.749 1.00 75.19 91 PRO A O 1
ATOM 670 N N . ASN A 1 92 ? 23.118 -4.271 -16.609 1.00 74.75 92 ASN A N 1
ATOM 671 C CA . ASN A 1 92 ? 22.806 -3.605 -15.349 1.00 74.75 92 ASN A CA 1
ATOM 672 C C . ASN A 1 92 ? 21.316 -3.634 -14.967 1.00 74.75 92 ASN A C 1
ATOM 674 O O . ASN A 1 92 ? 20.935 -3.028 -13.970 1.00 74.75 92 ASN A O 1
ATOM 678 N N . ALA A 1 93 ? 20.456 -4.310 -15.735 1.00 71.62 93 ALA A N 1
ATOM 679 C CA . ALA A 1 93 ? 19.008 -4.290 -15.522 1.00 71.62 93 ALA A CA 1
ATOM 680 C C . ALA A 1 93 ? 18.550 -4.885 -14.182 1.00 71.62 93 ALA A C 1
ATOM 682 O O . ALA A 1 93 ? 17.463 -4.566 -13.702 1.00 71.62 93 ALA A O 1
ATOM 683 N N . MET A 1 94 ? 19.366 -5.771 -13.608 1.00 75.38 94 MET A N 1
ATOM 684 C CA . MET A 1 94 ? 19.129 -6.433 -12.322 1.00 75.38 94 MET A CA 1
ATOM 685 C C . MET A 1 94 ? 20.067 -5.919 -11.222 1.00 75.38 94 MET A C 1
ATOM 687 O O . MET A 1 94 ? 20.101 -6.477 -10.122 1.00 75.38 94 MET A O 1
ATOM 691 N N . GLU A 1 95 ? 20.853 -4.877 -11.505 1.00 72.94 95 GLU A N 1
ATOM 692 C CA . GLU A 1 95 ? 21.732 -4.285 -10.503 1.00 72.94 95 GLU A CA 1
ATOM 693 C C . GLU A 1 95 ? 20.918 -3.614 -9.394 1.00 72.94 95 GLU A C 1
ATOM 695 O O . GLU A 1 95 ? 19.899 -2.963 -9.625 1.00 72.94 95 GLU A O 1
ATOM 700 N N . HIS A 1 96 ? 21.390 -3.805 -8.165 1.00 66.94 96 HIS A N 1
ATOM 701 C CA . HIS A 1 96 ? 20.645 -3.547 -6.943 1.00 66.94 96 HIS A CA 1
ATOM 702 C C . HIS A 1 96 ? 21.503 -2.814 -5.902 1.00 66.94 96 HIS A C 1
ATOM 704 O O . HIS A 1 96 ? 21.826 -3.306 -4.834 1.00 66.94 96 HIS A O 1
ATOM 710 N N . TRP A 1 97 ? 21.948 -1.612 -6.209 1.00 60.31 97 TRP A N 1
ATOM 711 C CA . TRP A 1 97 ? 22.681 -0.733 -5.285 1.00 60.31 97 TRP A CA 1
ATOM 712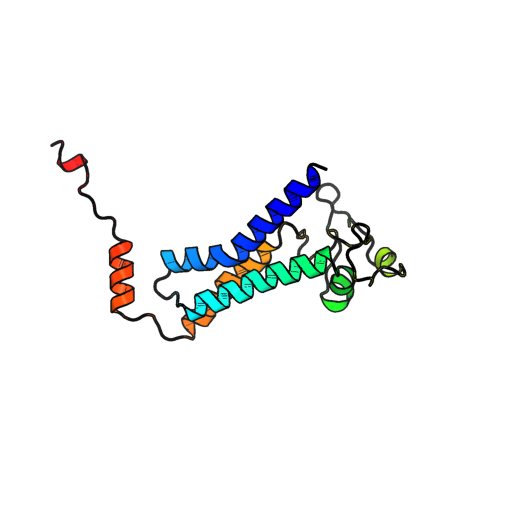 C C . TRP A 1 97 ? 22.474 0.691 -5.821 1.00 60.31 97 TRP A C 1
ATOM 714 O O . TRP A 1 97 ? 22.210 0.780 -7.017 1.00 60.31 97 TRP A O 1
ATOM 724 N N . PRO A 1 98 ? 22.481 1.793 -5.034 1.00 62.72 98 PRO A N 1
ATOM 725 C CA . PRO A 1 98 ? 21.743 3.025 -5.328 1.00 62.72 98 PRO A CA 1
ATOM 726 C C . PRO A 1 98 ? 22.339 3.825 -6.498 1.00 62.72 98 PRO A C 1
ATOM 728 O O . PRO A 1 98 ? 22.850 4.933 -6.347 1.00 62.72 98 PRO A O 1
ATOM 731 N N . THR A 1 99 ? 22.233 3.287 -7.705 1.00 58.31 99 THR A N 1
ATOM 732 C CA . THR A 1 99 ? 22.530 3.965 -8.944 1.00 58.31 99 THR A CA 1
ATOM 733 C C . THR A 1 99 ? 21.281 4.765 -9.281 1.00 58.31 99 THR A C 1
ATOM 735 O O . THR A 1 99 ? 20.283 4.278 -9.809 1.00 58.31 99 THR A O 1
ATOM 738 N N . LEU A 1 100 ? 21.332 6.063 -8.978 1.00 59.72 100 LEU A N 1
ATOM 739 C CA . LEU A 1 100 ? 20.346 7.047 -9.442 1.00 59.72 100 LEU A CA 1
ATOM 740 C C . LEU A 1 100 ? 20.115 6.997 -10.972 1.00 59.72 100 LEU A C 1
ATOM 742 O O . LEU A 1 100 ? 19.144 7.581 -11.447 1.00 59.72 100 LEU A O 1
ATOM 746 N N . ALA A 1 101 ? 20.982 6.297 -11.714 1.00 68.38 101 ALA A N 1
ATOM 747 C CA . ALA A 1 101 ? 20.967 6.105 -13.157 1.00 68.38 101 ALA A CA 1
ATOM 748 C C . ALA A 1 101 ? 20.402 4.747 -13.636 1.00 68.38 101 ALA A C 1
ATOM 750 O O . ALA A 1 101 ? 20.526 4.448 -14.823 1.00 68.38 101 ALA A O 1
ATOM 751 N N . HIS A 1 102 ? 19.789 3.919 -12.776 1.00 74.88 102 HIS A N 1
ATOM 752 C CA . HIS A 1 102 ? 19.195 2.658 -13.238 1.00 74.88 102 HIS A CA 1
ATOM 753 C C . HIS A 1 102 ? 18.105 2.923 -14.306 1.00 74.88 102 HIS A C 1
ATOM 755 O O . HIS A 1 102 ? 17.195 3.725 -14.061 1.00 74.88 102 HIS A O 1
ATOM 761 N N . PRO A 1 103 ? 18.133 2.250 -15.476 1.00 78.00 103 PRO A N 1
ATOM 762 C CA . PRO A 1 103 ? 17.274 2.579 -16.623 1.00 78.00 103 PRO A CA 1
ATOM 763 C C . PRO A 1 103 ? 15.768 2.506 -16.317 1.00 78.00 103 PRO A C 1
ATOM 765 O O . PRO A 1 103 ? 14.990 3.293 -16.865 1.00 78.00 103 PRO A O 1
ATOM 768 N N . LEU A 1 104 ? 15.380 1.604 -15.408 1.00 82.19 104 LEU A N 1
ATOM 769 C CA . LEU A 1 104 ? 13.999 1.354 -14.968 1.00 82.19 104 LEU A CA 1
ATOM 770 C C . LEU A 1 104 ? 13.563 2.119 -13.700 1.00 82.19 104 LEU A C 1
ATOM 772 O O . LEU A 1 104 ? 12.377 2.104 -13.367 1.00 82.19 104 LEU A O 1
ATOM 776 N N . ALA A 1 105 ? 14.475 2.779 -12.975 1.00 85.12 105 ALA A N 1
ATOM 777 C CA . ALA A 1 105 ? 14.133 3.393 -11.688 1.00 85.12 105 ALA A CA 1
ATOM 778 C C . ALA A 1 105 ? 13.097 4.514 -11.853 1.00 85.12 105 ALA A C 1
ATOM 780 O O . ALA A 1 105 ? 13.256 5.401 -12.692 1.00 85.12 105 ALA A O 1
ATOM 781 N N . ASN A 1 106 ? 12.046 4.487 -11.026 1.00 85.88 106 ASN A N 1
ATOM 782 C CA . ASN A 1 106 ? 10.895 5.404 -11.077 1.00 85.88 106 ASN A CA 1
ATOM 783 C C . ASN A 1 106 ? 10.074 5.361 -12.386 1.00 85.88 106 ASN A C 1
ATOM 785 O O . ASN A 1 106 ? 9.240 6.239 -12.598 1.00 85.88 106 ASN A O 1
ATOM 789 N N . LYS A 1 107 ? 10.310 4.386 -13.275 1.00 87.75 107 LYS A N 1
ATOM 790 C CA . LYS A 1 107 ? 9.650 4.281 -14.593 1.00 87.75 107 LYS A CA 1
ATOM 791 C C . LYS A 1 107 ? 8.838 3.001 -14.771 1.00 87.75 107 LYS A C 1
ATOM 793 O O . LYS A 1 107 ? 8.284 2.770 -15.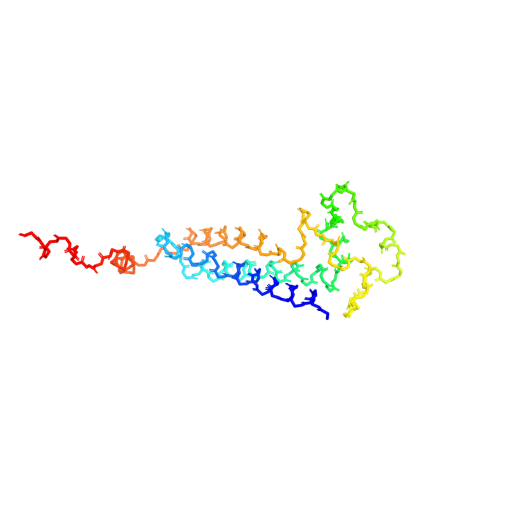846 1.00 87.75 107 LYS A O 1
ATOM 798 N N . VAL A 1 108 ? 8.781 2.182 -13.728 1.00 89.50 108 VAL A N 1
ATOM 799 C CA . VAL A 1 108 ? 8.005 0.946 -13.674 1.00 89.50 108 VAL A CA 1
ATOM 800 C C . VAL A 1 108 ? 7.066 0.981 -12.481 1.00 89.50 108 VAL A C 1
ATOM 802 O O . VAL A 1 108 ? 7.360 1.631 -11.475 1.00 89.50 108 VAL A O 1
ATOM 805 N N . GLY A 1 109 ? 5.939 0.293 -12.599 1.00 92.44 109 GLY A N 1
ATOM 806 C CA . GLY A 1 109 ? 4.945 0.237 -11.544 1.00 92.44 109 GLY A CA 1
ATOM 807 C C . GLY A 1 109 ? 3.732 -0.605 -11.910 1.00 92.44 109 GLY A C 1
ATOM 808 O O . GLY A 1 109 ? 3.618 -1.121 -13.022 1.00 92.44 109 GLY A O 1
ATOM 809 N N . TRP A 1 110 ? 2.813 -0.727 -10.960 1.00 91.75 110 TRP A N 1
ATOM 810 C CA . TRP A 1 110 ? 1.491 -1.304 -11.184 1.00 91.75 110 TRP A CA 1
ATOM 811 C C . TRP A 1 110 ? 0.482 -0.208 -11.502 1.00 91.75 110 TRP A C 1
ATOM 813 O O . TRP A 1 110 ? 0.585 0.898 -10.980 1.00 91.75 110 TRP A O 1
ATOM 823 N N . PHE A 1 111 ? -0.507 -0.515 -12.343 1.00 91.00 111 PHE A N 1
ATOM 824 C CA . PHE A 1 111 ? -1.633 0.383 -12.650 1.00 91.00 111 PHE A CA 1
ATOM 825 C C . PHE A 1 111 ? -1.223 1.787 -13.124 1.00 91.00 111 PHE A C 1
ATOM 827 O O . PHE A 1 111 ? -1.929 2.761 -12.878 1.00 91.00 111 PHE A O 1
ATOM 834 N N . ASN A 1 112 ? -0.067 1.901 -13.784 1.00 90.69 112 ASN A N 1
ATOM 835 C CA . ASN A 1 112 ? 0.517 3.185 -14.174 1.00 90.69 112 ASN A CA 1
ATOM 836 C C . ASN A 1 112 ? 0.747 4.156 -12.987 1.00 90.69 112 ASN A C 1
ATOM 838 O O . ASN A 1 112 ? 0.696 5.377 -13.138 1.00 90.69 112 ASN A O 1
ATOM 842 N N . LEU A 1 113 ? 1.002 3.619 -11.790 1.00 91.31 113 LEU A N 1
ATOM 843 C CA . LEU A 1 113 ? 1.309 4.400 -10.598 1.00 91.31 113 LEU A CA 1
ATOM 844 C C . LEU A 1 113 ? 2.812 4.621 -10.480 1.00 91.31 113 LEU A C 1
ATOM 846 O O . LEU A 1 113 ? 3.594 3.678 -10.339 1.00 91.31 113 LEU A O 1
ATOM 850 N N . ASN A 1 114 ? 3.224 5.885 -10.469 1.00 90.12 114 ASN A N 1
ATOM 851 C CA . ASN A 1 114 ? 4.590 6.219 -10.093 1.00 90.12 114 ASN A CA 1
ATOM 852 C C . ASN A 1 114 ? 4.846 5.871 -8.613 1.00 90.12 114 ASN A C 1
ATOM 854 O O . ASN A 1 114 ? 3.933 5.630 -7.821 1.00 90.12 114 ASN A O 1
ATOM 858 N N . ASN A 1 115 ? 6.113 5.874 -8.218 1.00 89.56 115 ASN A N 1
ATOM 859 C CA . ASN A 1 115 ? 6.491 5.563 -6.842 1.00 89.56 115 ASN A CA 1
ATOM 860 C C . ASN A 1 115 ? 6.119 6.654 -5.828 1.00 89.56 115 ASN A C 1
ATOM 862 O O . ASN A 1 115 ? 5.943 6.350 -4.651 1.00 89.56 115 ASN A O 1
ATOM 866 N N . ILE A 1 116 ? 5.957 7.904 -6.279 1.00 90.62 116 ILE A N 1
ATOM 867 C CA . ILE A 1 116 ?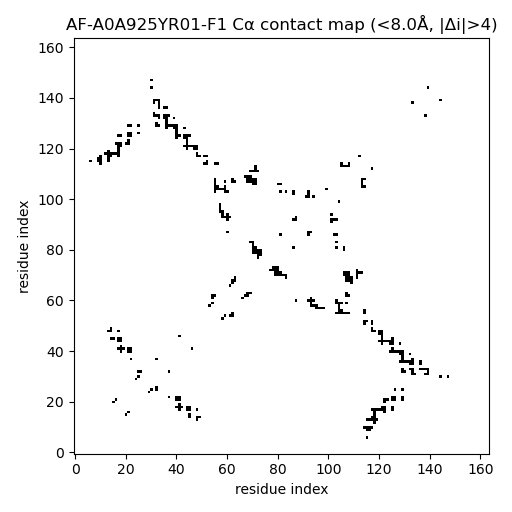 5.435 8.999 -5.453 1.00 90.62 116 ILE A CA 1
ATOM 868 C C . ILE A 1 116 ? 4.040 8.654 -4.943 1.00 90.62 116 ILE A C 1
ATOM 870 O O . ILE A 1 116 ? 3.733 8.946 -3.796 1.00 90.62 116 ILE A O 1
ATOM 874 N N . ASN A 1 117 ? 3.244 7.950 -5.742 1.00 91.31 117 ASN A N 1
ATOM 875 C CA . ASN A 1 117 ? 1.866 7.603 -5.443 1.00 91.31 117 ASN A CA 1
ATOM 876 C C . ASN A 1 117 ? 1.718 6.224 -4.770 1.00 91.31 117 ASN A C 1
ATOM 878 O O . ASN A 1 117 ? 0.630 5.649 -4.820 1.00 91.31 117 ASN A O 1
ATOM 882 N N . CYS A 1 118 ? 2.760 5.681 -4.112 1.00 92.31 118 CYS A N 1
ATOM 883 C CA . CYS A 1 118 ? 2.660 4.367 -3.445 1.00 92.31 118 CYS A CA 1
ATOM 884 C C . CYS A 1 118 ? 1.529 4.301 -2.407 1.00 92.31 118 CYS A C 1
ATOM 886 O O . CYS A 1 118 ? 0.956 3.232 -2.176 1.00 92.31 118 CYS A O 1
ATOM 888 N N . GLY A 1 119 ? 1.165 5.448 -1.819 1.00 92.31 119 GLY A N 1
ATOM 889 C CA . GLY A 1 119 ? 0.108 5.545 -0.815 1.00 92.31 119 GLY A CA 1
ATOM 890 C C . GLY A 1 119 ? -1.261 5.105 -1.330 1.00 92.31 119 GLY A C 1
ATOM 891 O O . GLY A 1 119 ? -2.053 4.562 -0.563 1.00 92.31 119 GLY A O 1
ATOM 892 N N . LEU A 1 120 ? -1.511 5.238 -2.639 1.00 93.94 120 LEU A N 1
ATOM 893 C CA . LEU A 1 120 ? -2.768 4.825 -3.269 1.00 93.94 120 LEU A CA 1
ATOM 894 C C . LEU A 1 120 ? -2.965 3.305 -3.287 1.00 93.94 120 LEU A C 1
ATOM 896 O O . LEU A 1 120 ? -4.099 2.850 -3.378 1.00 93.94 120 LEU A O 1
ATOM 900 N N . LEU A 1 121 ? -1.890 2.522 -3.175 1.00 93.50 121 LEU A N 1
ATOM 901 C CA . LEU A 1 121 ? -1.965 1.066 -3.033 1.00 93.50 121 LEU A CA 1
ATOM 902 C C . LEU A 1 121 ? -2.049 0.653 -1.565 1.00 93.50 121 LEU A C 1
ATOM 904 O O . LEU A 1 121 ? -2.841 -0.215 -1.203 1.00 93.50 121 LEU A O 1
ATOM 908 N N . GLY A 1 122 ? -1.247 1.297 -0.713 1.00 93.56 122 GLY A N 1
ATOM 909 C CA . GLY A 1 122 ? -1.210 1.005 0.718 1.00 93.56 122 GLY A CA 1
ATOM 910 C C . GLY A 1 122 ? -2.519 1.343 1.430 1.00 93.56 122 GLY A C 1
ATOM 911 O O . GLY A 1 122 ? -2.974 0.567 2.266 1.00 93.56 122 GLY A O 1
ATOM 912 N N . MET A 1 123 ? -3.163 2.461 1.080 1.00 95.94 123 MET A N 1
ATOM 913 C CA . MET A 1 123 ? -4.366 2.930 1.770 1.00 95.94 123 MET A CA 1
ATOM 914 C C . MET A 1 123 ? -5.557 1.959 1.632 1.00 95.94 123 MET A C 1
ATOM 916 O O . MET A 1 123 ? -6.089 1.567 2.674 1.00 95.94 123 MET A O 1
ATOM 920 N N . PRO A 1 124 ? -5.984 1.520 0.428 1.00 96.06 124 PRO A N 1
ATOM 921 C CA . PRO A 1 124 ? -7.096 0.574 0.303 1.00 96.06 124 PRO A CA 1
ATOM 922 C C . PRO A 1 124 ? -6.830 -0.747 1.028 1.00 96.06 124 PRO A C 1
ATOM 924 O O . PRO A 1 124 ? -7.718 -1.275 1.697 1.00 96.06 124 PRO A O 1
ATOM 927 N N . VAL A 1 125 ? -5.594 -1.253 0.947 1.00 96.75 125 VAL A N 1
ATOM 928 C CA . VAL A 1 125 ? -5.182 -2.469 1.660 1.00 96.75 125 VAL A CA 1
ATOM 929 C C . VAL A 1 125 ? -5.236 -2.256 3.169 1.00 96.75 125 VAL A C 1
ATOM 931 O O . VAL A 1 125 ? -5.769 -3.106 3.876 1.00 96.75 125 VAL A O 1
ATOM 934 N N . GLY A 1 126 ? -4.774 -1.108 3.666 1.00 96.94 126 GLY A N 1
ATOM 935 C CA . GLY A 1 126 ? -4.888 -0.732 5.071 1.00 96.94 126 GLY A CA 1
ATOM 936 C C . GLY A 1 126 ? -6.340 -0.744 5.549 1.00 96.94 126 GLY A C 1
ATOM 937 O O . GLY A 1 126 ? -6.644 -1.408 6.535 1.00 96.94 126 GLY A O 1
ATOM 938 N N . PHE A 1 127 ? -7.263 -0.100 4.824 1.00 97.62 127 PHE A N 1
ATOM 939 C CA . PHE A 1 127 ? -8.696 -0.148 5.152 1.00 97.62 127 PHE A CA 1
ATOM 940 C C . PHE A 1 127 ? -9.224 -1.582 5.199 1.00 97.62 127 PHE A C 1
ATOM 942 O O . PHE A 1 127 ? -9.854 -1.971 6.182 1.00 97.62 127 PHE A O 1
ATOM 949 N N . LEU A 1 128 ? -8.943 -2.371 4.161 1.00 97.62 128 LEU A N 1
ATOM 950 C CA . LEU A 1 128 ? -9.402 -3.752 4.061 1.00 97.62 128 LEU A CA 1
ATOM 951 C C . LEU A 1 128 ? -8.890 -4.589 5.234 1.00 97.62 128 LEU A C 1
ATOM 953 O O . LEU A 1 128 ? -9.676 -5.283 5.874 1.00 97.62 128 LEU A O 1
ATOM 957 N N . VAL A 1 129 ? -7.601 -4.493 5.558 1.00 97.69 129 VAL A N 1
ATOM 958 C CA . VAL A 1 129 ? -6.989 -5.255 6.652 1.00 97.69 129 VAL A CA 1
ATOM 959 C C . VAL A 1 129 ? -7.573 -4.844 7.999 1.00 97.69 129 VAL A C 1
ATOM 961 O O . VAL A 1 129 ? -7.938 -5.722 8.780 1.00 97.69 129 VAL A O 1
ATOM 964 N N . ILE A 1 130 ? -7.741 -3.543 8.271 1.00 97.56 130 ILE A N 1
ATOM 965 C CA . ILE A 1 130 ? -8.369 -3.093 9.525 1.00 97.56 130 ILE A CA 1
ATOM 966 C C . ILE A 1 130 ? -9.783 -3.647 9.630 1.00 97.56 130 ILE A C 1
ATOM 968 O O . ILE A 1 130 ? -10.167 -4.119 10.703 1.00 97.56 130 ILE A O 1
ATOM 972 N N . ILE A 1 131 ? -10.548 -3.606 8.536 1.00 96.38 131 ILE A N 1
ATOM 973 C CA . ILE A 1 131 ? -11.921 -4.102 8.505 1.00 96.38 131 ILE A CA 1
ATOM 974 C C . ILE A 1 131 ? -11.946 -5.601 8.781 1.00 96.38 131 ILE A C 1
ATOM 976 O O . ILE A 1 131 ? -12.562 -6.031 9.753 1.00 96.38 131 ILE A O 1
ATOM 980 N N . VAL A 1 132 ? -11.234 -6.394 7.983 1.00 97.12 132 VAL A N 1
ATOM 981 C CA . VAL A 1 132 ? -11.226 -7.857 8.092 1.00 97.12 132 VAL A CA 1
ATOM 982 C C . VAL A 1 132 ? -10.748 -8.300 9.472 1.00 97.12 132 VAL A C 1
ATOM 984 O O . VAL A 1 132 ? -11.445 -9.056 10.147 1.00 97.12 132 VAL A O 1
ATOM 987 N N . VAL A 1 133 ? -9.616 -7.778 9.948 1.00 96.81 133 VAL A N 1
ATOM 988 C CA . VAL A 1 133 ? -9.072 -8.168 11.254 1.00 96.81 133 VAL A CA 1
ATOM 989 C C . VAL A 1 133 ? -10.005 -7.737 12.384 1.00 96.81 133 VAL A C 1
ATOM 991 O O . VAL A 1 133 ? -10.254 -8.531 13.282 1.00 96.81 133 VAL A O 1
ATOM 994 N N . SER A 1 134 ? -10.600 -6.541 12.330 1.00 95.75 134 SER A N 1
ATOM 995 C CA . SER A 1 134 ? -11.558 -6.097 13.359 1.00 95.75 134 SER A CA 1
ATOM 996 C C . SER A 1 134 ? -12.881 -6.870 13.346 1.00 95.75 134 SER A C 1
ATOM 998 O O . SER A 1 134 ? -13.584 -6.924 14.357 1.00 95.75 134 SER A O 1
ATOM 1000 N N . LEU A 1 135 ? -13.251 -7.475 12.214 1.00 94.94 135 LEU A N 1
ATOM 1001 C CA . LEU A 1 135 ? -14.382 -8.400 12.152 1.00 94.94 135 LEU A CA 1
ATOM 1002 C C . LEU A 1 135 ? -14.036 -9.762 12.770 1.00 94.94 135 LEU A C 1
ATOM 1004 O O . LEU A 1 135 ? -14.915 -10.385 13.365 1.00 94.94 135 LEU A O 1
ATOM 1008 N N . MET A 1 136 ? -12.779 -10.195 12.657 1.00 95.94 136 MET A N 1
ATOM 1009 C CA . MET A 1 136 ? -12.285 -11.476 13.176 1.00 95.94 136 MET A CA 1
ATOM 1010 C C . MET A 1 136 ? -11.879 -11.433 14.656 1.00 95.94 136 MET A C 1
ATOM 1012 O O . MET A 1 136 ? -11.854 -12.472 15.314 1.00 95.94 136 MET A O 1
ATOM 1016 N N . THR A 1 137 ? -11.544 -10.262 15.197 1.00 93.31 137 THR A N 1
ATOM 1017 C CA . THR A 1 137 ? -11.135 -10.094 16.597 1.00 93.31 137 THR A CA 1
ATOM 1018 C C . THR A 1 137 ? -12.314 -9.760 17.511 1.00 93.31 137 THR A C 1
ATOM 1020 O O . THR A 1 137 ? -13.427 -9.454 17.072 1.00 93.31 137 THR A O 1
ATOM 1023 N N . LYS A 1 138 ? -12.080 -9.851 18.828 1.00 89.38 138 LYS A N 1
ATOM 1024 C CA . LYS A 1 138 ? -13.087 -9.493 19.832 1.00 89.38 138 LYS A CA 1
ATOM 1025 C C . LYS A 1 138 ? -13.460 -8.021 19.685 1.00 89.38 138 LYS A C 1
ATOM 1027 O O . LYS A 1 138 ? -12.586 -7.157 19.617 1.00 89.38 138 LYS A O 1
ATOM 1032 N N . ALA A 1 139 ? -14.763 -7.761 19.674 1.00 90.06 139 ALA A N 1
ATOM 1033 C CA . ALA A 1 139 ? -15.275 -6.403 19.651 1.00 90.06 139 ALA A CA 1
ATOM 1034 C C . ALA A 1 139 ? -14.765 -5.608 20.875 1.00 90.06 139 ALA A C 1
ATOM 1036 O O . ALA A 1 139 ? -14.571 -6.199 21.944 1.00 90.06 139 ALA A O 1
ATOM 1037 N N . PRO A 1 140 ? -14.569 -4.282 20.739 1.00 88.94 140 PRO A N 1
ATOM 1038 C CA . PRO A 1 140 ? -14.233 -3.410 21.863 1.00 88.94 140 PRO A CA 1
ATOM 1039 C C . PRO A 1 140 ? -15.254 -3.547 23.006 1.00 88.94 140 PRO A C 1
ATOM 1041 O O . PRO A 1 140 ? -16.433 -3.799 22.746 1.00 88.94 140 PRO A O 1
ATOM 1044 N N . SER A 1 141 ? -14.833 -3.382 24.264 1.00 90.62 141 SER A N 1
ATOM 1045 C CA . SER A 1 141 ? -15.743 -3.482 25.417 1.00 90.62 141 SER A CA 1
ATOM 1046 C C . SER A 1 141 ? -16.885 -2.461 25.330 1.00 90.62 141 SER A C 1
ATOM 1048 O O . SER A 1 141 ? -16.729 -1.386 24.750 1.00 90.62 141 SER A O 1
ATOM 1050 N N . ALA A 1 142 ? -18.042 -2.787 25.916 1.00 88.56 142 ALA A N 1
ATOM 1051 C CA . ALA A 1 142 ? -19.207 -1.896 25.906 1.00 88.56 142 ALA A CA 1
ATOM 1052 C C . ALA A 1 142 ? -18.900 -0.527 26.542 1.00 88.56 142 ALA A C 1
ATOM 1054 O O . ALA A 1 142 ? -19.361 0.496 26.048 1.00 88.56 142 ALA A O 1
ATOM 1055 N N . GLU A 1 143 ? -18.065 -0.507 27.583 1.00 89.50 143 GLU A N 1
ATOM 1056 C CA . GLU A 1 143 ? -17.580 0.715 28.232 1.00 89.50 143 GLU A CA 1
ATOM 1057 C C . GLU A 1 143 ? -16.744 1.590 27.284 1.00 89.50 143 GLU A C 1
ATOM 1059 O O . GLU A 1 143 ? -17.004 2.784 27.161 1.00 89.50 143 GLU A O 1
ATOM 1064 N N . LEU A 1 144 ? -15.800 1.000 26.538 1.00 85.69 144 LEU A N 1
ATOM 1065 C CA . LEU A 1 144 ? -14.999 1.730 25.549 1.00 85.69 144 LEU A CA 1
ATOM 1066 C C . LEU A 1 144 ? -15.873 2.277 24.413 1.00 85.69 144 LEU A C 1
ATOM 1068 O O . LEU A 1 144 ? -15.671 3.399 23.954 1.00 85.69 144 LEU A O 1
ATOM 1072 N N . GLN A 1 145 ? -16.868 1.506 23.972 1.00 87.62 145 GLN A N 1
ATOM 1073 C CA . GLN A 1 145 ? -17.825 1.973 22.969 1.00 87.62 145 GLN A CA 1
ATOM 1074 C C . GLN A 1 145 ? -18.675 3.140 23.492 1.00 87.62 145 GLN A C 1
ATOM 1076 O O . GLN A 1 145 ? -18.870 4.113 22.766 1.00 87.62 145 GLN A O 1
ATOM 1081 N N . ALA A 1 146 ? -19.129 3.075 24.748 1.00 87.69 146 ALA A N 1
ATOM 1082 C CA . ALA A 1 146 ? -19.883 4.149 25.390 1.00 87.69 146 ALA A CA 1
ATOM 1083 C C . ALA A 1 146 ? -19.048 5.431 25.534 1.00 87.69 146 ALA A C 1
ATOM 1085 O O . ALA A 1 146 ? -19.540 6.514 25.224 1.00 87.69 146 ALA A O 1
ATOM 1086 N N . PHE A 1 147 ? -17.774 5.307 25.916 1.00 85.94 147 PHE A N 1
ATOM 1087 C CA . PHE A 1 147 ? -16.836 6.428 25.980 1.00 85.94 147 PHE A CA 1
ATOM 1088 C C . PHE A 1 147 ? -16.624 7.089 24.610 1.00 85.94 147 PHE A C 1
ATOM 1090 O O . PHE A 1 147 ? -16.689 8.310 24.480 1.00 85.94 147 PHE A O 1
ATOM 1097 N N . ILE A 1 148 ? -16.432 6.293 23.553 1.00 83.94 148 ILE A N 1
ATOM 1098 C CA . ILE A 1 148 ? -16.307 6.815 22.182 1.00 83.94 148 ILE A CA 1
ATOM 1099 C C . ILE A 1 148 ? -17.595 7.529 21.748 1.00 83.94 148 ILE A C 1
ATOM 1101 O O . ILE A 1 148 ? -17.534 8.591 21.126 1.00 83.94 148 ILE A O 1
ATOM 1105 N N . ASP A 1 149 ? -18.761 6.970 22.074 1.00 86.75 149 ASP A N 1
ATOM 1106 C CA . ASP A 1 149 ? -20.055 7.585 21.775 1.00 86.75 149 ASP A CA 1
ATOM 1107 C C . ASP A 1 149 ? -20.271 8.900 22.530 1.00 86.75 149 ASP A C 1
ATOM 1109 O O . ASP A 1 149 ? -20.902 9.811 21.990 1.00 86.75 149 ASP A O 1
ATOM 1113 N N . GLU A 1 150 ? -19.737 9.022 23.746 1.00 86.81 150 GLU A N 1
ATOM 1114 C CA . GLU A 1 150 ? -19.726 10.278 24.491 1.00 86.81 150 GLU A CA 1
ATOM 1115 C C . GLU A 1 150 ? -18.842 11.326 23.803 1.00 86.81 150 GLU A C 1
ATOM 1117 O O . GLU A 1 150 ? -19.312 12.434 23.557 1.00 86.81 150 GLU A O 1
ATOM 1122 N N . ILE A 1 151 ? -17.615 10.971 23.401 1.00 84.38 151 ILE A N 1
ATOM 1123 C CA . ILE A 1 151 ? -16.701 11.889 22.693 1.00 84.38 151 ILE A CA 1
ATOM 1124 C C . ILE A 1 151 ? -17.296 12.374 21.362 1.00 84.38 151 ILE A C 1
ATOM 1126 O O . ILE A 1 151 ? -17.086 13.519 20.963 1.00 84.38 151 ILE A O 1
ATOM 1130 N N . ARG A 1 152 ? -18.043 11.516 20.654 1.00 84.62 152 ARG A N 1
ATOM 1131 C CA . ARG A 1 152 ? -18.678 11.869 19.371 1.00 84.62 152 ARG A CA 1
ATOM 1132 C C . ARG A 1 152 ? -19.851 12.839 19.519 1.00 84.62 152 ARG A C 1
ATOM 1134 O O . ARG A 1 152 ? -20.246 13.442 18.522 1.00 84.62 152 ARG A O 1
ATOM 1141 N N . LYS A 1 153 ? -20.429 12.988 20.714 1.00 83.50 153 LYS A N 1
ATOM 1142 C CA . LYS A 1 153 ? -21.517 13.940 20.962 1.00 83.50 153 LYS A CA 1
ATOM 1143 C C . LYS A 1 153 ? -20.914 15.301 21.329 1.00 83.50 153 LYS A C 1
ATOM 1145 O O . LYS A 1 153 ? -20.353 15.433 22.415 1.00 83.50 153 LYS A O 1
ATOM 1150 N N . PRO A 1 154 ? -21.028 16.332 20.472 1.00 78.12 154 PRO A N 1
ATOM 1151 C CA . PRO A 1 154 ? -20.532 17.659 20.815 1.00 78.12 154 PRO A CA 1
ATOM 1152 C C . PRO A 1 154 ? -21.266 18.181 22.057 1.00 78.12 154 PRO A C 1
ATOM 1154 O O . PRO A 1 154 ? -22.495 18.156 22.115 1.00 78.12 154 PRO A O 1
ATOM 1157 N N . ARG A 1 155 ? -20.519 18.653 23.060 1.00 70.69 155 ARG A N 1
ATOM 1158 C CA . ARG A 1 155 ? -21.075 19.314 24.248 1.00 70.69 155 ARG A CA 1
ATOM 1159 C C . ARG A 1 155 ? -20.780 20.808 24.179 1.00 70.69 155 ARG A C 1
ATOM 1161 O O . ARG A 1 155 ? -19.627 21.216 24.117 1.00 70.69 155 ARG A O 1
ATOM 1168 N N . GLY A 1 156 ? -21.841 21.604 24.209 1.00 67.88 156 GLY A N 1
ATOM 1169 C CA . GLY A 1 156 ? -21.822 23.064 24.248 1.00 67.88 156 GLY A CA 1
ATOM 1170 C C . GLY A 1 156 ? -23.251 23.574 24.081 1.00 67.88 156 GLY A C 1
ATOM 1171 O O . GLY A 1 156 ? -23.959 23.092 23.198 1.00 67.88 156 GLY A O 1
ATOM 1172 N N . ARG A 1 157 ? -23.709 24.494 24.943 1.00 63.97 157 ARG A N 1
ATOM 1173 C CA . ARG A 1 157 ? -24.997 25.177 24.734 1.00 63.97 157 ARG A CA 1
ATOM 1174 C C . ARG A 1 157 ? -24.936 25.870 23.376 1.00 63.97 157 ARG A C 1
ATOM 1176 O O . ARG A 1 157 ? -23.933 26.511 23.058 1.00 63.97 157 ARG A O 1
ATOM 1183 N N . THR A 1 158 ? -25.980 25.744 22.564 1.00 67.38 158 THR A N 1
ATOM 1184 C CA . THR A 1 158 ? -26.097 26.572 21.365 1.00 67.38 158 THR A CA 1
ATOM 1185 C C . THR A 1 158 ? -26.137 28.025 21.823 1.00 67.38 158 THR A C 1
ATOM 1187 O O . THR A 1 158 ? -27.042 28.406 22.559 1.00 67.38 158 THR A O 1
ATOM 1190 N N . ILE A 1 159 ? -25.175 28.842 21.384 1.00 63.47 159 ILE A N 1
ATOM 1191 C CA . ILE A 1 159 ? -25.066 30.280 21.718 1.00 63.47 159 ILE A CA 1
ATOM 1192 C C . ILE A 1 159 ? -26.359 31.051 21.348 1.00 63.47 159 ILE A C 1
ATOM 1194 O O . ILE A 1 159 ? -26.591 32.169 21.796 1.00 63.47 159 ILE A O 1
ATOM 1198 N N . LEU A 1 160 ? -27.249 30.431 20.564 1.00 64.25 160 LEU A N 1
ATOM 1199 C CA . LEU A 1 160 ? -28.558 30.967 20.201 1.00 64.25 160 LEU A CA 1
ATOM 1200 C C . LEU A 1 160 ? -29.569 31.016 21.362 1.00 64.25 160 LEU A C 1
ATOM 1202 O O . LEU A 1 160 ? -30.491 31.815 21.286 1.00 64.25 160 LEU A O 1
ATOM 1206 N N . GLU A 1 161 ? -29.390 30.238 22.435 1.00 59.97 161 GLU A N 1
ATOM 1207 C CA . GLU A 1 161 ? -30.271 30.287 23.622 1.00 59.97 161 GLU A CA 1
ATOM 1208 C C . GLU A 1 161 ? -29.928 31.436 24.583 1.00 59.97 161 GLU A C 1
ATOM 1210 O O . GLU A 1 161 ? -30.669 31.703 25.519 1.00 59.97 161 GLU A O 1
ATOM 1215 N N . GLU A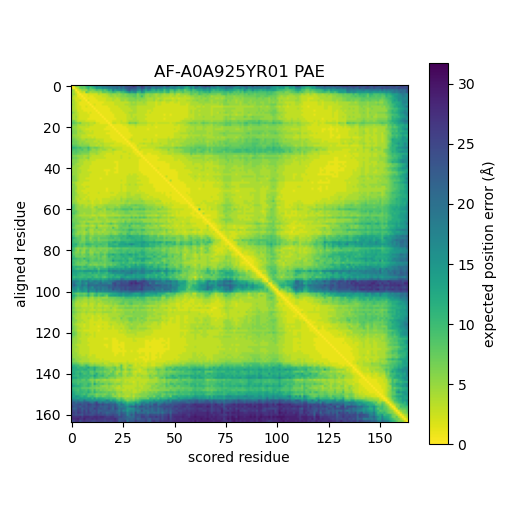 1 162 ? -28.781 32.097 24.410 1.00 58.06 162 GLU A N 1
ATOM 1216 C CA . GLU A 1 162 ? -28.347 33.195 25.290 1.00 58.06 162 GLU A CA 1
ATOM 1217 C C . GLU A 1 162 ? -28.816 34.575 24.790 1.00 58.06 162 GLU A C 1
ATOM 1219 O O . GLU A 1 162 ? -28.635 35.579 25.472 1.00 58.06 162 GLU A O 1
ATOM 1224 N N . LYS A 1 163 ? -29.421 34.637 23.594 1.00 58.00 163 LYS A N 1
ATOM 1225 C CA . LYS A 1 163 ? -29.846 35.885 22.933 1.00 58.00 163 LYS A CA 1
ATOM 1226 C C . LYS A 1 163 ? -31.357 36.025 22.705 1.00 58.00 163 LYS A C 1
ATOM 1228 O O . LYS A 1 163 ? -31.762 36.970 22.029 1.00 58.00 163 LYS A O 1
ATOM 1233 N N . THR A 1 164 ? -32.170 35.127 23.250 1.00 56.28 164 THR A N 1
ATOM 1234 C CA . THR A 1 164 ? -33.642 35.224 23.271 1.00 56.28 164 THR A CA 1
ATOM 1235 C C . THR A 1 164 ? -34.121 35.362 24.698 1.00 56.28 164 THR A C 1
ATOM 1237 O O . THR A 1 164 ? -34.955 36.255 24.944 1.00 56.28 164 THR A O 1
#